Protein AF-A0ABD5XUP5-F1 (afdb_monomer_lite)

Foldseek 3Di:
DAPDALVCLLVLLLVLLVVLQPAFQKWWWDFDPPDPFGWIWIWTHGLFKIAIDIGRDPDDDPGIGTLVCQLVVDDPQLNVLSVLSVVLSVLSVVSNVLSVCCVVPVVVCPPDPDHSLLVSLVSLLVSLVSSVVSQVSCVVRPDGDMDGDSSVSSNVSSVSSNPDDDD

Radius of gyration: 18.44 Å; chains: 1; bounding box: 47×33×56 Å

InterPro domains:
  IPR055971 Protein of unknown function DUF7549 [PF24417] (2-166)

Organism: NCBI:txid3026162

pLDDT: mean 93.04, std 8.76, range [48.97, 98.69]

Secondary structure (DSSP, 8-state):
--SS-GGGHHHHHHHHHHHHHHS-SEEEEE--SSSSS--EEEEEE-SSEEEEEEET-------EEETTTHHHHS-TTTHHHHHHHHHHHHHHHHHHHHHHHHHH-HHHHHTSSS-HHHH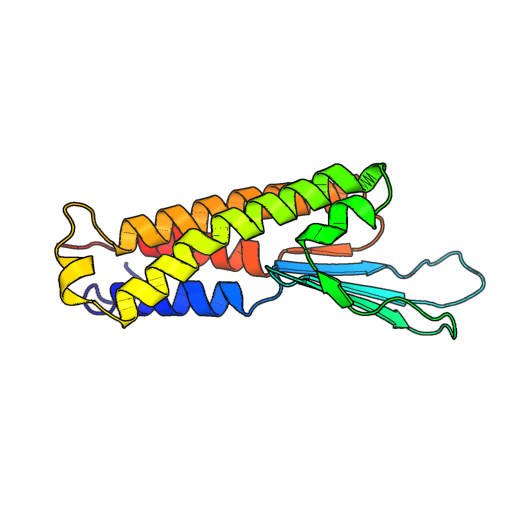HHHHHHHHHHHHHHHHHHHHHHS-SEEEE-HHHHHHHHHHHHHH----

Structure (mmCIF, N/CA/C/O backbone):
data_AF-A0ABD5XUP5-F1
#
_entry.id   AF-A0ABD5XUP5-F1
#
loop_
_atom_site.group_PDB
_atom_site.id
_atom_site.type_symbol
_atom_site.label_atom_id
_atom_site.label_alt_id
_atom_site.label_comp_id
_atom_site.label_asym_id
_atom_site.label_entity_id
_atom_site.label_seq_id
_atom_site.pdbx_PDB_ins_code
_atom_site.Cartn_x
_atom_site.Cartn_y
_atom_site.Cartn_z
_atom_site.occupancy
_atom_site.B_iso_or_equiv
_atom_site.auth_seq_id
_atom_site.auth_comp_id
_atom_site.auth_asym_id
_atom_site.auth_atom_id
_atom_site.pdbx_PDB_model_num
ATOM 1 N N . MET A 1 1 ? -4.951 17.935 19.112 1.00 48.97 1 MET A N 1
ATOM 2 C CA . MET A 1 1 ? -5.938 18.491 18.165 1.00 48.97 1 MET A CA 1
ATOM 3 C C . MET A 1 1 ? -6.202 17.417 17.122 1.00 48.97 1 MET A C 1
ATOM 5 O O . MET A 1 1 ? -5.320 17.152 16.309 1.00 48.97 1 MET A O 1
ATOM 9 N N . ALA A 1 2 ? -7.323 16.703 17.247 1.00 59.47 2 ALA A N 1
ATOM 10 C CA . ALA A 1 2 ? -7.746 15.728 16.245 1.00 59.47 2 ALA A CA 1
ATOM 11 C C . ALA A 1 2 ? -8.144 16.481 14.965 1.00 59.47 2 ALA A C 1
ATOM 13 O O . ALA A 1 2 ? -8.677 17.584 15.043 1.00 59.47 2 ALA A O 1
ATOM 14 N N . TRP A 1 3 ? -7.801 15.936 13.796 1.00 66.56 3 TRP A N 1
ATOM 15 C CA . TRP A 1 3 ? -8.101 16.561 12.498 1.00 66.56 3 TRP A CA 1
ATOM 16 C C . TRP A 1 3 ? -9.587 16.474 12.122 1.00 66.56 3 TRP A C 1
ATOM 18 O O . TRP A 1 3 ? -10.024 17.181 11.221 1.00 66.56 3 TRP A O 1
ATOM 28 N N . VAL A 1 4 ? -10.332 15.591 12.786 1.00 76.94 4 VAL A N 1
ATOM 29 C CA . VAL A 1 4 ? -11.733 15.262 12.525 1.00 76.94 4 VAL A CA 1
ATOM 30 C C . VAL A 1 4 ? -12.411 15.013 13.873 1.00 76.94 4 VAL A C 1
ATOM 32 O O . VAL A 1 4 ? -11.771 14.471 14.781 1.00 76.94 4 VAL A O 1
ATOM 35 N N . ASP A 1 5 ? -13.672 15.426 14.001 1.00 82.44 5 ASP A N 1
ATOM 36 C CA . ASP A 1 5 ? -14.488 15.152 15.184 1.00 82.44 5 ASP A CA 1
ATOM 37 C C . ASP A 1 5 ? -14.702 13.642 15.351 1.00 82.44 5 ASP A C 1
ATOM 39 O O . ASP A 1 5 ? -14.775 12.893 14.374 1.00 82.44 5 ASP A O 1
ATOM 43 N N . SER A 1 6 ? -14.783 13.170 16.596 1.00 82.75 6 SER A N 1
ATOM 44 C CA . SER A 1 6 ? -14.854 11.734 16.900 1.00 82.75 6 SER A CA 1
ATOM 45 C C . SER A 1 6 ? -16.065 11.038 16.271 1.00 82.75 6 SER A C 1
ATOM 47 O O . SER A 1 6 ? -15.992 9.837 16.006 1.00 82.75 6 SER A O 1
ATOM 49 N N . GLU A 1 7 ? -17.133 11.789 15.990 1.00 85.56 7 GLU A N 1
ATOM 50 C CA . GLU A 1 7 ? -18.338 11.302 15.315 1.00 85.56 7 GLU A CA 1
ATOM 51 C C . GLU A 1 7 ? -18.081 10.840 13.873 1.00 85.56 7 GLU A C 1
ATOM 53 O O . GLU A 1 7 ? -18.713 9.884 13.453 1.00 85.56 7 GLU A O 1
ATOM 58 N N . TYR A 1 8 ? -17.107 11.426 13.159 1.00 90.44 8 TYR A N 1
ATOM 59 C CA . TYR A 1 8 ? -16.795 11.066 11.762 1.00 90.44 8 TYR A CA 1
ATOM 60 C C . TYR A 1 8 ? -15.589 10.123 11.623 1.00 90.44 8 TYR A C 1
ATOM 62 O O . TYR A 1 8 ? -15.012 9.953 10.540 1.00 90.44 8 TYR A O 1
ATOM 70 N N . ALA A 1 9 ? -15.109 9.564 12.736 1.00 92.00 9 ALA A N 1
ATOM 71 C CA . ALA A 1 9 ? -13.896 8.755 12.748 1.00 92.00 9 ALA A CA 1
ATOM 72 C C . ALA A 1 9 ? -14.064 7.439 11.966 1.00 92.00 9 ALA A C 1
ATOM 74 O O . ALA A 1 9 ? -13.111 6.981 11.325 1.00 92.00 9 ALA A O 1
ATOM 75 N N . GLY A 1 10 ? -15.266 6.852 11.992 1.00 92.31 10 GLY A N 1
ATOM 76 C CA . GLY A 1 10 ? -15.597 5.631 11.255 1.00 92.31 10 GLY A CA 1
ATOM 77 C C . GLY A 1 10 ? -15.598 5.856 9.744 1.00 92.31 10 GLY A C 1
ATOM 78 O O . GLY A 1 10 ? -14.941 5.135 8.990 1.00 92.31 10 GLY A O 1
ATOM 79 N N . GLU A 1 11 ? -16.241 6.924 9.288 1.00 94.19 11 GLU A N 1
ATOM 80 C CA . GLU A 1 11 ? -16.301 7.323 7.884 1.00 94.19 11 GLU A CA 1
ATOM 81 C C . GLU A 1 11 ? -14.913 7.674 7.363 1.00 94.19 11 GLU A C 1
ATOM 83 O O . GLU A 1 11 ? -14.528 7.228 6.277 1.00 94.19 11 GLU A O 1
ATOM 88 N N . LEU A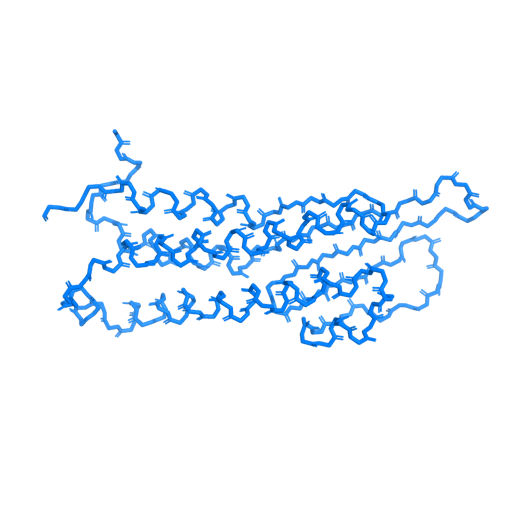 1 12 ? -14.115 8.401 8.154 1.00 95.06 12 LEU A N 1
ATOM 89 C CA . LEU A 1 12 ? -12.720 8.670 7.817 1.00 95.06 12 LEU A CA 1
ATOM 90 C C . LEU A 1 12 ? -11.932 7.367 7.652 1.00 95.06 12 LEU A C 1
ATOM 92 O O . LEU A 1 12 ? -11.136 7.259 6.716 1.00 95.06 12 LEU A O 1
ATOM 96 N N . ALA A 1 13 ? -12.144 6.374 8.520 1.00 95.25 13 ALA A N 1
ATOM 97 C CA . ALA A 1 13 ? -11.484 5.074 8.429 1.00 95.25 13 ALA A CA 1
ATOM 98 C C . ALA A 1 13 ? -11.833 4.351 7.116 1.00 95.25 13 ALA A C 1
ATOM 100 O O . ALA A 1 13 ? -10.938 3.861 6.418 1.00 95.25 13 ALA A O 1
ATOM 101 N N . VAL A 1 14 ? -13.113 4.349 6.734 1.00 96.69 14 VAL A N 1
ATOM 102 C CA . VAL A 1 14 ? -13.597 3.749 5.480 1.00 96.69 14 VAL A CA 1
ATOM 103 C C . VAL A 1 14 ? -13.028 4.475 4.263 1.00 96.69 14 VAL A C 1
ATOM 105 O O . VAL A 1 14 ? -12.437 3.840 3.385 1.00 96.69 14 VAL A O 1
ATOM 108 N N . VAL A 1 15 ? -13.146 5.804 4.214 1.00 96.50 15 VAL A N 1
ATOM 109 C CA . VAL A 1 15 ? -12.644 6.625 3.100 1.00 96.50 15 VAL A CA 1
ATOM 110 C C . VAL A 1 15 ? -11.130 6.483 2.959 1.00 96.50 15 VAL A C 1
ATOM 112 O O . VAL A 1 15 ? -10.632 6.329 1.845 1.00 96.50 15 VAL A O 1
ATOM 115 N N . SER A 1 16 ? -10.391 6.452 4.069 1.00 96.62 16 SER A N 1
ATOM 116 C CA . SER A 1 16 ? -8.935 6.265 4.066 1.00 96.62 16 SER A CA 1
ATOM 117 C C . SER A 1 16 ? -8.522 4.943 3.418 1.00 96.62 16 SER A C 1
ATOM 119 O O . SER A 1 16 ? -7.567 4.911 2.634 1.00 96.62 16 SER A O 1
ATOM 121 N N . ALA A 1 17 ? -9.248 3.855 3.702 1.00 97.00 17 ALA A N 1
ATOM 122 C CA . ALA A 1 17 ? -9.006 2.560 3.074 1.00 97.00 17 ALA A CA 1
ATOM 123 C C . ALA A 1 17 ? -9.256 2.619 1.558 1.00 97.00 17 ALA A C 1
ATOM 125 O O . ALA A 1 17 ? -8.399 2.200 0.781 1.00 97.00 17 ALA A O 1
ATOM 126 N N . TRP A 1 18 ? -10.372 3.204 1.114 1.00 97.31 18 TRP A N 1
ATOM 127 C CA . TRP A 1 18 ? -10.696 3.313 -0.315 1.00 97.31 18 TRP A CA 1
ATOM 128 C C . TRP A 1 18 ? -9.735 4.219 -1.088 1.00 97.31 18 TRP A C 1
ATOM 130 O O . TRP A 1 18 ? -9.258 3.830 -2.155 1.00 97.31 18 TRP A O 1
ATOM 140 N N . LEU A 1 19 ? -9.383 5.386 -0.545 1.00 96.44 19 LEU A N 1
ATOM 141 C CA . LEU A 1 19 ? -8.382 6.265 -1.157 1.00 96.44 19 LEU A CA 1
ATOM 142 C C . LEU A 1 19 ? -7.039 5.543 -1.302 1.00 96.44 19 LEU A C 1
ATOM 144 O O . LEU A 1 19 ? -6.421 5.591 -2.362 1.00 96.44 19 LEU A O 1
ATOM 148 N N . SER A 1 20 ? -6.618 4.807 -0.273 1.00 96.06 20 SER A N 1
ATOM 149 C CA . SER A 1 20 ? -5.371 4.037 -0.320 1.00 96.06 20 SER A CA 1
ATOM 150 C C . SER A 1 20 ? -5.415 2.877 -1.320 1.00 96.06 20 SER A C 1
ATOM 152 O O . SER A 1 20 ? -4.380 2.533 -1.885 1.00 96.06 20 SER A O 1
ATOM 154 N N . ALA A 1 21 ? -6.592 2.288 -1.557 1.00 95.38 21 ALA A N 1
ATOM 155 C CA . ALA A 1 21 ? -6.787 1.197 -2.514 1.00 95.38 21 ALA A CA 1
ATOM 156 C C . ALA A 1 21 ? -6.691 1.667 -3.971 1.00 95.38 21 ALA A C 1
ATOM 158 O O . ALA A 1 21 ? -6.183 0.941 -4.827 1.00 95.38 21 ALA A O 1
ATOM 159 N N . LEU A 1 22 ? -7.208 2.868 -4.245 1.00 95.81 22 LEU A N 1
ATOM 160 C CA . LEU A 1 22 ? -7.295 3.443 -5.587 1.00 95.81 22 LEU A CA 1
ATOM 161 C C . LEU A 1 22 ? -6.022 4.184 -6.001 1.00 95.81 22 LEU A C 1
ATOM 163 O O . LEU A 1 22 ? -5.766 4.342 -7.195 1.00 95.81 22 LEU A O 1
ATOM 167 N N . LEU A 1 23 ? -5.217 4.638 -5.040 1.00 96.19 23 LEU A N 1
ATOM 168 C CA . LEU A 1 23 ? -3.928 5.247 -5.335 1.00 96.19 23 LEU A CA 1
ATOM 169 C C . LEU A 1 23 ? -2.916 4.187 -5.793 1.00 96.19 23 LEU A C 1
ATOM 171 O O . LEU A 1 23 ? -2.841 3.102 -5.210 1.00 96.19 23 LEU A O 1
ATOM 175 N N . PRO A 1 24 ? -2.066 4.500 -6.787 1.00 97.44 24 PRO A N 1
ATOM 176 C CA . PRO A 1 24 ? -0.895 3.679 -7.029 1.00 97.44 24 PRO A CA 1
ATOM 177 C C . PRO A 1 24 ? -0.024 3.687 -5.768 1.00 97.44 24 PRO A C 1
ATOM 179 O O . PRO A 1 24 ? 0.154 4.723 -5.125 1.00 97.44 24 PRO A O 1
ATOM 182 N N . TRP A 1 25 ? 0.544 2.544 -5.396 1.00 96.88 25 TRP A N 1
ATOM 183 C CA . TRP A 1 25 ? 1.491 2.490 -4.287 1.00 96.88 25 TRP A CA 1
ATOM 184 C C . TRP A 1 25 ? 2.875 2.980 -4.699 1.00 96.88 25 TRP A C 1
ATOM 186 O O . TRP A 1 25 ? 3.609 3.534 -3.879 1.00 96.88 25 TRP A O 1
ATOM 196 N N . SER A 1 26 ? 3.230 2.841 -5.978 1.00 97.06 26 SER A N 1
ATOM 197 C CA . SER A 1 26 ? 4.534 3.267 -6.476 1.00 97.06 26 SER A CA 1
ATOM 198 C C . SER A 1 26 ? 4.514 3.664 -7.947 1.00 97.06 26 SER A C 1
ATOM 200 O O . SER A 1 26 ? 3.892 3.001 -8.778 1.00 97.06 26 SER A O 1
ATOM 202 N N . LEU A 1 27 ? 5.280 4.706 -8.269 1.00 97.50 27 LEU A N 1
ATOM 203 C CA . LEU A 1 27 ? 5.638 5.100 -9.629 1.00 97.50 27 LEU A CA 1
ATOM 204 C C . LEU A 1 27 ? 7.150 4.931 -9.812 1.00 97.50 27 LEU A C 1
ATOM 206 O O . LEU A 1 27 ? 7.914 5.496 -9.037 1.00 97.50 27 LEU A O 1
ATOM 210 N N . THR A 1 28 ? 7.601 4.190 -10.825 1.00 96.75 28 THR A N 1
ATOM 211 C CA . THR A 1 28 ? 9.021 4.161 -11.221 1.00 96.75 28 THR A CA 1
ATOM 212 C C . THR A 1 28 ? 9.189 4.751 -12.613 1.00 96.75 28 THR A C 1
ATOM 214 O O . THR A 1 28 ? 8.512 4.311 -13.539 1.00 96.75 28 THR A O 1
ATOM 217 N N . VAL A 1 29 ? 10.129 5.681 -12.771 1.00 95.00 29 VAL A N 1
ATOM 218 C CA . VAL A 1 29 ? 10.541 6.228 -14.070 1.00 95.00 29 VAL A CA 1
ATOM 219 C C . VAL A 1 29 ? 12.024 5.952 -14.287 1.00 95.00 29 VAL A C 1
ATOM 221 O O . VAL A 1 29 ? 12.858 6.262 -13.435 1.00 95.00 29 VAL A O 1
ATOM 224 N N . LEU A 1 30 ? 12.355 5.369 -15.434 1.00 92.12 30 LEU A N 1
ATOM 225 C CA . LEU A 1 30 ? 13.720 5.120 -15.880 1.00 92.12 30 LEU A CA 1
ATOM 226 C C . LEU A 1 30 ? 13.908 5.720 -17.274 1.00 92.12 30 LEU A C 1
ATOM 228 O O . LEU A 1 30 ? 13.283 5.273 -18.232 1.00 92.12 30 LEU A O 1
ATOM 232 N N . SER A 1 31 ? 14.811 6.689 -17.382 1.00 87.19 31 SER A N 1
ATOM 233 C CA . SER A 1 31 ? 15.239 7.283 -18.651 1.00 87.19 31 SER A CA 1
ATOM 234 C C . SER A 1 31 ? 16.748 7.063 -18.777 1.00 87.19 31 SER A C 1
ATOM 236 O O . SER A 1 31 ? 17.513 7.751 -18.096 1.00 87.19 31 SER A O 1
ATOM 238 N N . PRO A 1 32 ? 17.211 6.068 -19.555 1.00 77.19 32 PRO A N 1
ATOM 239 C CA . PRO A 1 32 ? 18.637 5.815 -19.703 1.00 77.19 32 PRO A CA 1
ATOM 240 C C . PRO A 1 32 ? 19.293 6.983 -20.449 1.00 77.19 32 PRO A C 1
ATOM 242 O O . PRO A 1 32 ? 18.928 7.294 -21.576 1.00 77.19 32 PRO A O 1
ATOM 245 N N . SER A 1 33 ? 20.268 7.642 -19.822 1.00 66.00 33 SER A N 1
ATOM 246 C CA . SER A 1 33 ? 20.963 8.797 -20.412 1.00 66.00 33 SER A CA 1
ATOM 247 C C . SER A 1 33 ? 22.092 8.420 -21.378 1.00 66.00 33 SER A C 1
ATOM 249 O O . SER A 1 33 ? 22.625 9.294 -22.053 1.00 66.00 33 SER A O 1
ATOM 251 N N . GLN A 1 34 ? 22.475 7.139 -21.434 1.00 64.88 34 GLN A N 1
ATOM 252 C CA . GLN A 1 34 ? 23.632 6.649 -22.199 1.00 64.88 34 GLN A CA 1
ATOM 253 C C . GLN A 1 34 ? 23.273 5.673 -23.332 1.00 64.88 34 GLN A C 1
ATOM 255 O O . GLN A 1 34 ? 24.170 5.089 -23.937 1.00 64.88 34 GLN A O 1
ATOM 260 N N . SER A 1 35 ? 21.986 5.461 -23.628 1.00 62.91 35 SER A N 1
ATOM 261 C CA . SER A 1 35 ? 21.567 4.684 -24.800 1.00 62.91 35 SER A CA 1
ATOM 262 C C . SER A 1 35 ? 21.481 5.575 -26.038 1.00 62.91 35 SER A C 1
ATOM 264 O O . SER A 1 35 ? 21.050 6.721 -25.968 1.00 62.91 35 SER A O 1
ATOM 266 N N . SER A 1 36 ? 21.860 5.028 -27.194 1.00 64.94 36 SER A N 1
ATOM 267 C CA . SER A 1 36 ? 21.690 5.670 -28.506 1.00 64.94 36 SER A CA 1
ATOM 268 C C . SER A 1 36 ? 20.219 5.901 -28.879 1.00 64.94 36 SER A C 1
ATOM 270 O O . SER A 1 36 ? 19.930 6.712 -29.752 1.00 64.94 36 SER A O 1
ATOM 272 N N . GLU A 1 37 ? 19.294 5.210 -28.207 1.00 66.38 37 GLU A N 1
ATOM 273 C CA . GLU A 1 37 ? 17.852 5.431 -28.297 1.00 66.38 37 GLU A CA 1
ATOM 274 C C . GLU A 1 37 ? 17.334 6.140 -27.040 1.00 66.38 37 GLU A C 1
ATOM 276 O O . GLU A 1 37 ? 17.601 5.711 -25.914 1.00 66.38 37 GLU A O 1
ATOM 281 N N . SER A 1 38 ? 16.559 7.209 -27.227 1.00 77.69 38 SER A N 1
ATOM 282 C CA . SER A 1 38 ? 15.895 7.940 -26.149 1.00 77.69 38 SER A CA 1
ATOM 283 C C . SER A 1 38 ? 14.548 7.293 -25.822 1.00 77.69 38 SER A C 1
ATOM 285 O O . SER A 1 38 ? 13.511 7.718 -26.335 1.00 77.69 38 SER A O 1
ATOM 287 N N . PHE A 1 39 ? 14.548 6.269 -24.971 1.00 87.69 39 PHE A N 1
ATOM 288 C CA . PHE A 1 39 ? 13.307 5.702 -24.444 1.00 87.69 39 PHE A CA 1
ATOM 289 C C . PHE A 1 39 ? 13.111 6.042 -22.965 1.00 87.69 39 PHE A C 1
ATOM 291 O O . PHE A 1 39 ? 14.058 6.311 -22.228 1.00 87.69 39 PHE A O 1
ATOM 298 N N . THR A 1 40 ? 11.859 6.036 -22.514 1.00 92.06 40 THR A N 1
ATOM 299 C CA . THR A 1 40 ? 11.507 6.193 -21.098 1.00 92.06 40 THR A CA 1
ATOM 300 C C . THR A 1 40 ? 10.615 5.043 -20.673 1.00 92.06 40 THR A C 1
ATOM 302 O O . THR A 1 40 ? 9.558 4.817 -21.259 1.00 92.06 40 THR A O 1
ATOM 305 N N . PHE A 1 41 ? 11.045 4.317 -19.646 1.00 92.88 41 PHE A N 1
ATOM 306 C CA . PHE A 1 41 ? 10.283 3.228 -19.063 1.00 92.88 41 PHE A CA 1
ATOM 307 C C . PHE A 1 41 ? 9.550 3.716 -17.815 1.00 92.88 41 PHE A C 1
ATOM 309 O O . PHE A 1 41 ? 10.176 4.169 -16.853 1.00 92.88 41 PHE A O 1
ATOM 316 N N . VAL A 1 42 ? 8.221 3.634 -17.837 1.00 95.38 42 VAL A N 1
ATOM 317 C CA . VAL A 1 42 ? 7.342 4.079 -16.749 1.00 95.38 42 VAL A CA 1
ATOM 318 C C . VAL A 1 42 ? 6.584 2.880 -16.211 1.00 95.38 42 VAL A C 1
ATOM 320 O O . VAL A 1 42 ? 5.966 2.150 -16.978 1.00 95.38 42 VAL A O 1
ATOM 323 N N . ILE A 1 43 ? 6.602 2.687 -14.894 1.00 96.06 43 ILE A N 1
ATOM 324 C CA . ILE A 1 43 ? 5.834 1.638 -14.218 1.00 96.06 43 ILE A CA 1
ATOM 325 C C . ILE A 1 43 ? 4.953 2.278 -13.157 1.00 96.06 43 ILE A C 1
ATOM 327 O O . ILE A 1 43 ? 5.464 2.899 -12.224 1.00 96.06 43 ILE A O 1
ATOM 331 N N . ILE A 1 44 ? 3.646 2.081 -13.277 1.00 97.75 44 ILE A N 1
ATOM 332 C CA . ILE A 1 44 ? 2.637 2.549 -12.328 1.00 97.75 44 ILE A CA 1
ATOM 333 C C . ILE A 1 44 ? 2.079 1.325 -11.617 1.00 97.75 44 ILE A C 1
ATOM 335 O O . ILE A 1 44 ? 1.450 0.477 -12.244 1.00 97.75 44 ILE A O 1
ATOM 339 N N . ARG A 1 45 ? 2.316 1.204 -10.313 1.00 97.50 45 ARG A N 1
ATOM 340 C CA . ARG A 1 45 ? 1.925 0.021 -9.542 1.00 97.50 45 ARG A CA 1
ATOM 341 C C . ARG A 1 45 ? 0.753 0.347 -8.642 1.00 97.50 45 ARG A C 1
ATOM 343 O O . ARG A 1 45 ? 0.884 1.176 -7.748 1.00 97.50 45 ARG A O 1
ATOM 350 N N . TYR A 1 46 ? -0.360 -0.328 -8.866 1.00 97.94 46 TYR A N 1
ATOM 351 C CA . TYR A 1 46 ? -1.511 -0.370 -7.974 1.00 97.94 46 TYR A CA 1
ATOM 352 C C . TYR A 1 46 ? -1.379 -1.559 -7.023 1.00 97.94 46 TYR A C 1
ATOM 354 O O . TYR A 1 46 ? -0.494 -2.403 -7.174 1.00 97.94 46 TYR A O 1
ATOM 362 N N . THR A 1 47 ? -2.244 -1.616 -6.015 1.00 97.12 47 THR A N 1
ATOM 363 C CA . THR A 1 47 ? -2.197 -2.653 -4.976 1.00 97.12 47 THR A CA 1
ATOM 364 C C . THR A 1 47 ? -2.229 -4.064 -5.562 1.00 97.12 47 THR A C 1
ATOM 366 O O . THR A 1 47 ? -1.454 -4.917 -5.146 1.00 97.12 47 THR A O 1
ATOM 369 N N . TYR A 1 48 ? -3.084 -4.309 -6.558 1.00 97.62 48 TYR A N 1
ATOM 370 C CA . TYR A 1 48 ? -3.308 -5.658 -7.090 1.00 97.62 48 TYR A CA 1
ATOM 371 C C . TYR A 1 48 ? -2.764 -5.885 -8.505 1.00 97.62 48 TYR A C 1
ATOM 373 O O . TYR A 1 48 ? -2.744 -7.018 -8.979 1.00 97.62 48 TYR A O 1
ATOM 381 N N . PHE A 1 49 ? -2.283 -4.843 -9.180 1.00 97.62 49 PHE A N 1
ATOM 382 C CA . PHE A 1 49 ? -1.765 -4.923 -10.547 1.00 97.62 49 PHE A CA 1
ATOM 383 C C . PHE A 1 49 ? -0.807 -3.764 -10.831 1.00 97.62 49 PHE A C 1
ATOM 385 O O . PHE A 1 49 ? -0.759 -2.786 -10.089 1.00 97.62 49 PHE A O 1
ATOM 392 N N . GLN A 1 50 ? -0.060 -3.828 -11.926 1.00 97.00 50 GLN A N 1
ATOM 393 C CA . GLN A 1 50 ? 0.737 -2.707 -12.412 1.00 97.00 50 GLN A CA 1
ATOM 394 C C . GLN A 1 50 ? 0.557 -2.496 -13.911 1.00 97.00 50 GLN A C 1
ATOM 396 O O . GLN A 1 50 ? 0.303 -3.442 -14.657 1.00 97.00 50 GLN A O 1
ATOM 401 N N . PHE A 1 51 ? 0.760 -1.253 -14.334 1.00 96.69 51 PHE A N 1
ATOM 402 C CA . PHE A 1 51 ? 0.947 -0.893 -15.727 1.00 96.69 51 PHE A CA 1
ATOM 403 C C . PHE A 1 51 ? 2.407 -0.571 -16.008 1.00 96.69 51 PHE A C 1
ATOM 405 O O . PHE A 1 51 ? 3.082 0.038 -15.175 1.00 96.69 51 PHE A O 1
ATOM 412 N N . GLN A 1 52 ? 2.882 -0.934 -17.192 1.00 94.75 52 GLN A N 1
ATOM 413 C CA . GLN A 1 52 ? 4.214 -0.577 -17.659 1.00 94.75 52 GLN A CA 1
ATOM 414 C C . GLN A 1 52 ? 4.176 -0.071 -19.097 1.00 94.75 52 GLN A C 1
ATOM 416 O O . GLN A 1 52 ? 3.486 -0.618 -19.953 1.00 94.75 52 GLN A O 1
ATOM 421 N N . PHE A 1 53 ? 4.934 0.989 -19.347 1.00 93.69 53 PHE A N 1
ATOM 422 C CA . PHE A 1 53 ? 4.962 1.697 -20.617 1.00 93.69 53 PHE A CA 1
ATOM 423 C C . PHE A 1 53 ? 6.403 1.911 -21.045 1.00 93.69 53 PHE A C 1
ATOM 425 O O . PHE A 1 53 ? 7.243 2.314 -20.238 1.00 93.69 53 PHE A O 1
ATOM 432 N N . LEU A 1 54 ? 6.667 1.683 -22.326 1.00 92.94 54 LEU A N 1
ATOM 433 C CA . LEU A 1 54 ? 7.934 2.000 -22.963 1.00 92.94 54 LEU A CA 1
ATOM 434 C C . LEU A 1 54 ? 7.689 3.111 -23.985 1.00 92.94 54 LEU A C 1
ATOM 436 O O . LEU A 1 54 ? 7.161 2.879 -25.066 1.00 92.94 54 LEU A O 1
ATOM 440 N N . LEU A 1 55 ? 8.021 4.337 -23.601 1.00 91.56 55 LEU A N 1
ATOM 441 C CA . LEU A 1 55 ? 7.805 5.534 -24.409 1.00 91.56 55 LEU A CA 1
ATOM 442 C C . LEU A 1 55 ? 9.032 5.800 -25.282 1.00 91.56 55 LEU A C 1
ATOM 444 O O . LEU A 1 55 ? 10.156 5.623 -24.817 1.00 91.56 55 LEU A O 1
ATOM 448 N N . GLY A 1 56 ? 8.829 6.262 -26.518 1.00 86.75 56 GLY A N 1
ATOM 449 C CA . GLY A 1 56 ? 9.925 6.589 -27.444 1.00 86.75 56 GLY A CA 1
ATOM 450 C C . GLY A 1 56 ? 10.564 5.380 -28.139 1.00 86.75 56 GLY A C 1
ATOM 451 O O . GLY A 1 56 ? 11.573 5.537 -28.816 1.00 86.75 56 GLY A O 1
ATOM 452 N N . SER A 1 57 ? 9.978 4.188 -27.997 1.00 84.44 57 SER A N 1
ATOM 453 C CA . SER A 1 57 ? 10.389 2.964 -28.691 1.00 84.44 57 SER A CA 1
ATOM 454 C C . SER A 1 57 ? 9.185 2.308 -29.372 1.00 84.44 57 SER A C 1
ATOM 456 O O . SER A 1 57 ? 8.052 2.483 -28.930 1.00 84.44 57 SER A O 1
ATOM 458 N N . ASN A 1 58 ? 9.434 1.531 -30.429 1.00 82.62 58 ASN A N 1
ATOM 459 C CA . ASN A 1 58 ? 8.421 0.707 -31.104 1.00 82.62 58 ASN A CA 1
ATOM 460 C C . ASN A 1 58 ? 8.363 -0.731 -30.557 1.00 82.62 58 ASN A C 1
ATOM 462 O O . ASN A 1 58 ? 7.637 -1.569 -31.093 1.00 82.62 58 ASN A O 1
ATOM 466 N N . LEU A 1 59 ? 9.155 -1.047 -29.528 1.00 84.25 59 LEU A N 1
ATOM 467 C CA . LEU A 1 59 ? 9.148 -2.368 -28.910 1.00 84.25 59 LEU A CA 1
ATOM 468 C C . LEU A 1 59 ? 7.838 -2.593 -28.150 1.00 84.25 59 LEU A C 1
ATOM 470 O O . LEU A 1 59 ? 7.437 -1.787 -27.309 1.00 84.25 59 LEU A O 1
ATOM 474 N N . ALA A 1 60 ? 7.195 -3.726 -28.423 1.00 82.62 60 ALA A N 1
ATOM 475 C CA . ALA A 1 60 ? 6.028 -4.153 -27.672 1.00 82.62 60 ALA A CA 1
ATOM 476 C C . ALA A 1 60 ? 6.442 -4.568 -26.253 1.00 82.62 60 ALA A C 1
ATOM 478 O O . ALA A 1 60 ? 7.351 -5.377 -26.066 1.00 82.62 60 ALA A O 1
ATOM 479 N N . VAL A 1 61 ? 5.744 -4.029 -25.257 1.00 85.06 61 VAL A N 1
ATOM 480 C CA . VAL A 1 61 ? 5.873 -4.415 -23.851 1.00 85.06 61 VAL A CA 1
ATOM 481 C C . VAL A 1 61 ? 4.517 -4.854 -23.327 1.00 85.06 61 VAL A C 1
ATOM 483 O O . VAL A 1 61 ? 3.496 -4.214 -23.587 1.00 85.06 61 VAL A O 1
ATOM 486 N N . GLU A 1 62 ? 4.506 -5.948 -22.569 1.00 86.50 62 GLU A N 1
ATOM 487 C CA . GLU A 1 62 ? 3.319 -6.389 -21.844 1.00 86.50 62 GLU A CA 1
ATOM 488 C C . GLU A 1 62 ? 2.888 -5.272 -20.897 1.00 86.50 62 GLU A C 1
ATOM 490 O O . GLU A 1 62 ? 3.606 -4.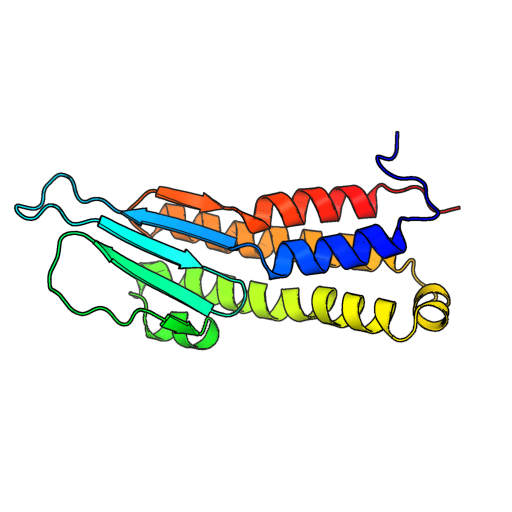947 -19.962 1.00 86.50 62 GLU A O 1
ATOM 495 N N . SER A 1 63 ? 1.774 -4.605 -21.186 1.00 91.44 63 SER A N 1
ATOM 496 C CA . SER A 1 63 ? 1.470 -3.332 -20.525 1.00 91.44 63 SER A CA 1
ATOM 497 C C . SER A 1 63 ? 0.785 -3.500 -19.174 1.00 91.44 63 SER A C 1
ATOM 499 O O . SER A 1 63 ? 0.787 -2.555 -18.397 1.00 91.44 63 SER A O 1
ATOM 501 N N . PHE A 1 64 ? 0.215 -4.670 -18.881 1.00 96.38 64 PHE A N 1
ATOM 502 C CA . PHE A 1 64 ? -0.517 -4.967 -17.650 1.00 96.38 64 PHE A CA 1
ATOM 503 C C . PHE A 1 64 ? 0.022 -6.247 -17.019 1.00 96.38 64 PHE A C 1
ATOM 505 O O . PHE A 1 64 ? 0.253 -7.220 -17.726 1.00 96.38 64 PHE A O 1
ATOM 512 N N . LEU A 1 65 ? 0.178 -6.256 -15.696 1.00 96.38 65 LEU A N 1
ATOM 513 C CA . LEU A 1 65 ? 0.629 -7.429 -14.954 1.00 96.38 65 LEU A CA 1
ATOM 514 C C . LEU A 1 65 ? -0.055 -7.492 -13.587 1.00 96.38 65 LEU A C 1
ATOM 516 O O . LEU A 1 65 ? -0.080 -6.493 -12.861 1.00 96.38 65 LEU A O 1
ATOM 520 N N . TRP A 1 66 ? -0.569 -8.661 -13.207 1.00 97.88 66 TRP A N 1
ATOM 521 C CA . TRP A 1 66 ? -1.085 -8.881 -11.856 1.00 97.88 66 TRP A CA 1
ATOM 522 C C . TRP A 1 66 ? 0.048 -8.874 -10.834 1.00 97.88 66 TRP A C 1
ATOM 524 O O . TRP A 1 66 ? 1.147 -9.367 -11.091 1.00 97.88 66 TRP A O 1
ATOM 534 N N . ILE A 1 67 ? -0.222 -8.359 -9.630 1.00 96.69 67 ILE A N 1
ATOM 535 C CA . ILE A 1 67 ? 0.810 -8.296 -8.589 1.00 96.69 67 ILE A CA 1
ATOM 536 C C . ILE A 1 67 ? 1.320 -9.693 -8.210 1.00 96.69 67 ILE A C 1
ATOM 538 O O . ILE A 1 67 ? 2.505 -9.851 -7.936 1.00 96.69 67 ILE A O 1
ATOM 542 N N . ALA A 1 68 ? 0.448 -10.706 -8.256 1.00 97.38 68 ALA A N 1
ATOM 543 C CA . ALA A 1 68 ? 0.779 -12.093 -7.939 1.00 97.38 68 ALA A CA 1
ATOM 544 C C . ALA A 1 68 ? 1.790 -12.714 -8.920 1.00 97.38 68 ALA A C 1
ATOM 546 O O . ALA A 1 68 ? 2.608 -13.535 -8.508 1.00 97.38 68 ALA A O 1
ATOM 547 N N . ASP A 1 69 ? 1.782 -12.277 -10.181 1.00 97.25 69 ASP A N 1
ATOM 548 C CA . ASP A 1 69 ? 2.682 -12.776 -11.228 1.00 97.25 69 ASP A CA 1
ATOM 549 C C . ASP A 1 69 ? 4.027 -12.028 -11.243 1.00 97.25 69 ASP A C 1
ATOM 551 O O . ASP A 1 69 ? 5.024 -12.505 -11.797 1.00 97.25 69 ASP A O 1
ATOM 555 N N . LEU A 1 70 ? 4.092 -10.864 -10.582 1.00 95.25 70 LEU A N 1
ATOM 556 C CA . LEU A 1 70 ? 5.261 -9.986 -10.563 1.00 95.25 70 LEU A CA 1
ATOM 557 C C . LEU A 1 70 ? 6.575 -10.699 -10.186 1.00 95.25 70 LEU A C 1
ATOM 559 O O . LEU A 1 70 ? 7.573 -10.458 -10.871 1.00 95.25 70 LEU A O 1
ATOM 563 N N . PRO A 1 71 ? 6.641 -11.582 -9.165 1.00 97.25 71 PRO A N 1
ATOM 564 C CA . PRO A 1 71 ? 7.894 -12.247 -8.799 1.00 97.25 71 PRO A CA 1
ATOM 565 C C . PRO A 1 71 ? 8.473 -13.163 -9.890 1.00 97.25 71 PRO A C 1
ATOM 567 O O . PRO A 1 71 ? 9.689 -13.381 -9.910 1.00 97.25 71 PRO A O 1
ATOM 570 N N . GLY A 1 72 ? 7.621 -13.695 -10.776 1.00 96.19 72 GLY A N 1
ATOM 571 C CA . GLY A 1 72 ? 8.017 -14.516 -11.924 1.00 96.19 72 GLY A CA 1
ATOM 572 C C . GLY A 1 72 ? 8.441 -13.694 -13.144 1.00 96.19 72 GLY A C 1
ATOM 573 O O . GLY A 1 72 ? 9.241 -14.167 -13.946 1.00 96.19 72 GLY A O 1
ATOM 574 N N . PHE A 1 73 ? 7.954 -12.456 -13.250 1.00 93.94 73 PHE A N 1
ATOM 575 C CA . PHE A 1 73 ? 8.237 -11.550 -14.365 1.00 93.94 73 PHE A CA 1
ATOM 576 C C . PHE A 1 73 ? 9.538 -10.748 -14.188 1.00 93.94 73 PHE A C 1
ATOM 578 O O . PHE A 1 73 ? 10.218 -10.419 -15.159 1.00 93.94 73 PHE A O 1
ATOM 585 N N . VAL A 1 74 ? 9.899 -10.394 -12.950 1.00 94.12 74 VAL A N 1
ATOM 586 C CA . VAL A 1 74 ? 11.066 -9.537 -12.679 1.00 94.12 74 VAL A CA 1
ATOM 587 C C . VAL A 1 74 ? 12.387 -10.307 -12.624 1.00 94.12 74 VAL A C 1
ATOM 589 O O . VAL A 1 74 ? 12.447 -11.503 -12.329 1.00 94.12 74 VAL A O 1
ATOM 592 N N . THR A 1 75 ? 13.488 -9.582 -12.836 1.00 94.56 75 THR A N 1
ATOM 593 C CA . THR A 1 75 ? 14.837 -10.133 -12.683 1.00 94.56 75 THR A CA 1
ATOM 594 C C . THR A 1 75 ? 15.101 -10.590 -11.238 1.00 94.56 75 THR A C 1
ATOM 596 O O . THR A 1 75 ? 14.510 -10.046 -10.296 1.00 94.56 75 THR A O 1
ATOM 599 N N . PRO A 1 76 ? 16.020 -11.554 -11.015 1.00 96.75 76 PRO A N 1
ATOM 600 C CA . PRO A 1 76 ? 16.334 -12.050 -9.673 1.00 96.75 76 PRO A CA 1
ATOM 601 C C . PRO A 1 76 ? 16.704 -10.955 -8.664 1.00 96.75 76 PRO A C 1
ATOM 603 O O . PRO A 1 76 ? 16.354 -11.068 -7.494 1.00 96.75 76 PRO A O 1
ATOM 606 N N . GLN A 1 77 ? 17.353 -9.877 -9.116 1.00 95.56 77 GLN A N 1
ATOM 607 C CA . GLN A 1 77 ? 17.784 -8.761 -8.270 1.00 95.56 77 GLN A CA 1
ATOM 608 C C . GLN A 1 77 ? 16.604 -8.004 -7.640 1.00 95.56 77 GLN A C 1
ATOM 610 O O . GLN A 1 77 ? 16.710 -7.545 -6.510 1.00 95.56 77 GLN A O 1
ATOM 615 N N . VAL A 1 78 ? 15.471 -7.889 -8.341 1.00 95.75 78 VAL A N 1
ATOM 616 C CA . VAL A 1 78 ? 14.295 -7.121 -7.880 1.00 95.75 78 VAL A CA 1
ATOM 617 C C . VAL A 1 78 ? 13.209 -8.037 -7.292 1.00 95.75 78 VAL A C 1
ATOM 619 O O . VAL A 1 78 ? 12.202 -7.571 -6.759 1.00 95.75 78 VAL A O 1
ATOM 622 N N . ARG A 1 79 ? 13.404 -9.359 -7.342 1.00 97.50 79 ARG A N 1
ATOM 623 C CA . ARG A 1 79 ? 12.407 -10.355 -6.924 1.00 97.50 79 ARG A CA 1
ATOM 624 C C . ARG A 1 79 ? 11.991 -10.231 -5.455 1.00 97.50 79 ARG A C 1
ATOM 626 O O . ARG A 1 79 ? 10.828 -10.462 -5.139 1.00 97.50 79 ARG A O 1
ATOM 633 N N . SER A 1 80 ? 12.901 -9.840 -4.564 1.00 97.94 80 SER A N 1
ATOM 634 C CA . SER A 1 80 ? 12.580 -9.589 -3.151 1.00 97.94 80 SER A CA 1
ATOM 635 C C . SER A 1 80 ? 11.571 -8.446 -2.989 1.00 97.94 80 SER A C 1
ATOM 637 O O . SER A 1 80 ? 10.604 -8.582 -2.242 1.00 97.94 80 SER A O 1
ATOM 639 N N . ALA A 1 81 ? 11.740 -7.355 -3.743 1.00 97.62 81 ALA A N 1
ATOM 640 C CA . ALA A 1 81 ? 10.802 -6.236 -3.758 1.00 97.62 81 ALA A CA 1
ATOM 641 C C . ALA A 1 81 ? 9.423 -6.654 -4.294 1.00 97.62 81 ALA A C 1
ATOM 643 O O . ALA A 1 81 ? 8.401 -6.223 -3.765 1.00 97.62 81 ALA A O 1
ATOM 644 N N . ALA A 1 82 ? 9.391 -7.520 -5.314 1.00 97.81 82 ALA A N 1
ATOM 645 C CA . ALA A 1 82 ? 8.147 -8.060 -5.857 1.00 97.81 82 ALA A CA 1
ATOM 646 C C . ALA A 1 82 ? 7.380 -8.887 -4.815 1.00 97.81 82 ALA A C 1
ATOM 648 O O . ALA A 1 82 ? 6.191 -8.658 -4.612 1.00 97.81 82 ALA A O 1
ATOM 649 N N . TRP A 1 83 ? 8.059 -9.785 -4.095 1.00 98.50 83 TRP A N 1
ATOM 650 C CA . TRP A 1 83 ? 7.431 -10.548 -3.012 1.00 98.50 83 TRP A CA 1
ATOM 651 C C . TRP A 1 83 ? 6.961 -9.667 -1.853 1.00 98.50 83 TRP A C 1
ATOM 653 O O . TRP A 1 83 ? 5.875 -9.895 -1.326 1.00 98.50 83 TRP A O 1
ATOM 663 N N . ALA A 1 84 ? 7.725 -8.635 -1.486 1.00 98.44 84 ALA A N 1
ATOM 664 C CA . ALA A 1 84 ? 7.293 -7.666 -0.480 1.00 98.44 84 ALA A CA 1
ATOM 665 C C . ALA A 1 84 ? 6.015 -6.925 -0.913 1.00 98.44 84 ALA A C 1
ATOM 667 O O . ALA A 1 84 ? 5.110 -6.738 -0.101 1.00 98.44 84 ALA A O 1
ATOM 668 N N . ALA A 1 85 ? 5.899 -6.561 -2.194 1.00 98.19 85 ALA A N 1
ATOM 669 C CA . ALA A 1 85 ? 4.689 -5.943 -2.733 1.00 98.19 85 ALA A CA 1
ATOM 670 C C . ALA A 1 85 ? 3.487 -6.906 -2.732 1.00 98.19 85 ALA A C 1
ATOM 672 O O . ALA A 1 85 ? 2.391 -6.498 -2.359 1.00 98.19 85 ALA A O 1
ATOM 673 N N . VAL A 1 86 ? 3.684 -8.189 -3.065 1.00 98.62 86 VAL A N 1
ATOM 674 C CA . VAL A 1 86 ? 2.635 -9.225 -2.953 1.00 98.62 86 VAL A CA 1
ATOM 675 C C . VAL A 1 86 ? 2.164 -9.377 -1.506 1.00 98.62 86 VAL A C 1
ATOM 677 O O . VAL A 1 86 ? 0.962 -9.400 -1.247 1.00 98.62 86 VAL A O 1
ATOM 680 N N . ALA A 1 87 ? 3.096 -9.438 -0.552 1.00 98.62 87 ALA A N 1
ATOM 681 C CA . ALA A 1 87 ? 2.766 -9.527 0.867 1.00 98.62 87 ALA A CA 1
ATOM 682 C C . ALA A 1 87 ? 1.990 -8.291 1.351 1.00 98.62 87 ALA A C 1
ATOM 684 O O . ALA A 1 87 ? 1.002 -8.431 2.070 1.00 98.62 87 ALA A O 1
ATOM 685 N N . ALA A 1 88 ? 2.389 -7.091 0.918 1.00 98.50 88 ALA A N 1
ATOM 686 C CA . ALA A 1 88 ? 1.671 -5.856 1.222 1.00 98.50 88 ALA A CA 1
ATOM 687 C C . ALA A 1 88 ? 0.255 -5.849 0.626 1.00 98.50 88 ALA A C 1
ATOM 689 O O . ALA A 1 88 ? -0.689 -5.465 1.311 1.00 98.50 88 ALA A O 1
ATOM 690 N N . ALA A 1 89 ? 0.084 -6.315 -0.614 1.00 98.44 89 ALA A N 1
ATOM 691 C CA . ALA A 1 89 ? -1.221 -6.421 -1.264 1.00 98.44 89 ALA A CA 1
ATOM 692 C C . ALA A 1 89 ? -2.154 -7.405 -0.541 1.00 98.44 89 ALA A C 1
ATOM 694 O O . ALA A 1 89 ? -3.332 -7.106 -0.331 1.00 98.44 89 ALA A O 1
ATOM 695 N N . ALA A 1 90 ? -1.622 -8.555 -0.118 1.00 98.56 90 ALA A N 1
ATOM 696 C CA . ALA A 1 90 ? -2.357 -9.530 0.682 1.00 98.56 90 ALA A CA 1
ATOM 697 C C . ALA A 1 90 ? -2.757 -8.953 2.049 1.00 98.56 90 ALA A C 1
ATOM 699 O O . ALA A 1 90 ? -3.909 -9.082 2.456 1.00 98.56 90 ALA A O 1
ATOM 700 N N . LEU A 1 91 ? -1.839 -8.257 2.730 1.00 98.62 91 LEU A N 1
ATOM 701 C CA . LEU A 1 91 ? -2.124 -7.575 3.994 1.00 98.62 91 LEU A CA 1
ATOM 702 C C . LEU A 1 91 ? -3.192 -6.485 3.826 1.00 98.62 91 LEU A C 1
ATOM 704 O O . LEU A 1 91 ? -4.100 -6.390 4.647 1.00 98.62 91 LEU A O 1
ATOM 708 N N . PHE A 1 92 ? -3.127 -5.706 2.744 1.00 98.62 92 PHE A N 1
ATOM 709 C CA . PHE A 1 92 ? -4.078 -4.632 2.452 1.00 98.62 92 PHE A CA 1
ATOM 710 C C . PHE A 1 92 ? -5.504 -5.130 2.163 1.00 98.62 92 PHE A C 1
ATOM 712 O O . PHE A 1 92 ? -6.466 -4.376 2.317 1.00 98.62 92 PHE A O 1
ATOM 719 N N . ALA A 1 93 ? -5.682 -6.409 1.818 1.00 98.50 93 ALA A N 1
ATOM 720 C CA . ALA A 1 93 ? -7.018 -6.991 1.716 1.00 98.50 93 ALA A CA 1
ATOM 721 C C . ALA A 1 93 ? -7.777 -6.950 3.058 1.00 98.50 93 ALA A C 1
ATOM 723 O O . ALA A 1 93 ? -9.004 -6.876 3.052 1.00 98.50 93 ALA A O 1
ATOM 724 N N . LEU A 1 94 ? -7.073 -6.940 4.200 1.00 98.56 94 LEU A N 1
ATOM 725 C CA . LEU A 1 94 ? -7.689 -6.848 5.527 1.00 98.56 94 LEU A CA 1
ATOM 726 C C . LEU A 1 94 ? -8.374 -5.494 5.781 1.00 98.56 94 LEU A C 1
ATOM 728 O O . LEU A 1 94 ? -9.575 -5.511 6.042 1.00 98.56 94 LEU A O 1
ATOM 732 N N . PRO A 1 95 ? -7.698 -4.326 5.696 1.00 98.25 95 PRO A N 1
ATOM 733 C CA . PRO A 1 95 ? -8.367 -3.038 5.882 1.00 98.25 95 PRO A CA 1
ATOM 734 C C . PRO A 1 95 ? -9.435 -2.770 4.816 1.00 98.25 95 PRO A C 1
ATOM 736 O O . PRO A 1 95 ? -10.467 -2.186 5.134 1.00 98.25 95 PRO A O 1
ATOM 739 N N . LEU A 1 96 ? -9.248 -3.236 3.575 1.00 97.81 96 LEU A N 1
ATOM 740 C CA . LEU A 1 96 ? -10.275 -3.108 2.536 1.00 97.81 96 LEU A CA 1
ATOM 741 C C . LEU A 1 96 ? -11.513 -3.970 2.836 1.00 97.81 96 LEU A C 1
ATOM 743 O O . LEU A 1 96 ? -12.641 -3.504 2.724 1.00 97.81 96 LEU A O 1
ATOM 747 N N . GLY A 1 97 ? -11.324 -5.219 3.266 1.00 98.12 97 GLY A N 1
ATOM 748 C CA . GLY A 1 97 ? -12.429 -6.071 3.708 1.00 98.12 97 GLY A CA 1
ATOM 749 C C . GLY A 1 97 ? -13.125 -5.511 4.950 1.00 98.12 97 GLY A C 1
ATOM 750 O O . GLY A 1 97 ? -14.352 -5.535 5.036 1.00 98.12 97 GLY A O 1
ATOM 751 N N . PHE A 1 98 ? -12.355 -4.947 5.883 1.00 97.81 98 PHE A N 1
ATOM 752 C CA . PHE A 1 98 ? -12.888 -4.300 7.078 1.00 97.81 98 PHE A CA 1
ATOM 753 C C . PHE A 1 98 ? -13.693 -3.041 6.734 1.00 97.81 98 PHE A C 1
ATOM 755 O O . PHE A 1 98 ? -14.744 -2.833 7.328 1.00 97.81 98 PHE A O 1
ATOM 762 N N . SER A 1 99 ? -13.276 -2.244 5.741 1.00 97.75 99 SER A N 1
ATOM 763 C CA . SER A 1 99 ? -14.035 -1.062 5.305 1.00 97.75 99 SER A CA 1
ATOM 764 C C . SER A 1 99 ? -15.370 -1.443 4.661 1.00 97.75 99 SER A C 1
ATOM 766 O O . SER A 1 99 ? -16.382 -0.794 4.917 1.00 97.75 99 SER A O 1
ATOM 768 N N . ILE A 1 100 ? -15.397 -2.532 3.888 1.00 97.88 100 ILE A N 1
ATOM 769 C CA . ILE A 1 100 ? -16.636 -3.097 3.338 1.00 97.88 100 ILE A CA 1
ATOM 770 C C . ILE A 1 100 ? -17.544 -3.587 4.471 1.00 97.88 100 ILE A C 1
ATOM 772 O O . ILE A 1 100 ? -18.736 -3.294 4.463 1.00 97.88 100 ILE A O 1
ATOM 776 N N . ALA A 1 101 ? -17.000 -4.299 5.462 1.00 97.19 101 ALA A N 1
ATOM 777 C CA . ALA A 1 101 ? -17.773 -4.752 6.618 1.00 97.19 101 ALA A CA 1
ATOM 778 C C . ALA A 1 101 ? -18.361 -3.575 7.414 1.00 97.19 101 ALA A C 1
ATOM 780 O O . ALA A 1 101 ? -19.527 -3.632 7.795 1.00 97.19 101 ALA A O 1
ATOM 781 N N . TYR A 1 102 ? -17.587 -2.502 7.599 1.00 94.88 102 TYR A N 1
ATOM 782 C CA . TYR A 1 102 ? -18.040 -1.259 8.229 1.00 94.88 102 TYR A CA 1
ATOM 783 C C . TYR A 1 102 ? -19.224 -0.649 7.478 1.00 94.88 102 TYR A C 1
ATOM 785 O O . TYR A 1 102 ? -20.224 -0.298 8.088 1.00 94.88 102 TYR A O 1
ATOM 793 N N . TYR A 1 103 ? -19.135 -0.588 6.146 1.00 93.00 103 TYR A N 1
ATOM 794 C CA . TYR A 1 103 ? -20.194 -0.043 5.299 1.00 93.00 103 TYR A CA 1
ATOM 795 C C . TYR A 1 103 ? -21.476 -0.889 5.324 1.00 93.00 103 TYR A C 1
ATOM 797 O O . TYR A 1 103 ? -22.579 -0.356 5.271 1.00 93.00 103 TYR A O 1
ATOM 805 N N . LEU A 1 104 ? -21.345 -2.217 5.381 1.00 96.56 104 LEU A N 1
ATOM 806 C CA . LEU A 1 104 ? -22.487 -3.135 5.334 1.00 96.56 104 LEU A CA 1
ATOM 807 C C . LEU A 1 104 ? -23.145 -3.375 6.699 1.00 96.56 104 LEU A C 1
ATOM 809 O O . LEU A 1 104 ? -24.306 -3.778 6.743 1.00 96.56 104 LEU A O 1
ATOM 813 N N . ALA A 1 105 ? -22.404 -3.215 7.797 1.00 95.50 105 ALA A N 1
ATOM 814 C CA . ALA A 1 105 ? -22.838 -3.630 9.128 1.00 95.50 105 ALA A CA 1
ATOM 815 C C . ALA A 1 105 ? -22.250 -2.745 10.241 1.00 95.50 105 ALA A C 1
ATOM 817 O O . ALA A 1 105 ? -21.691 -3.257 11.213 1.00 95.50 105 ALA A O 1
ATOM 818 N N . GLU A 1 106 ? -22.396 -1.429 10.102 1.00 93.69 106 GLU A N 1
ATOM 819 C CA . GLU A 1 106 ? -21.827 -0.416 10.998 1.00 93.69 106 GLU A CA 1
ATOM 820 C C . GLU A 1 106 ? -22.089 -0.696 12.485 1.00 93.69 106 GLU A C 1
ATOM 822 O O . GLU A 1 106 ? -21.138 -0.864 13.245 1.00 93.69 106 GLU A O 1
ATOM 827 N N . GLU A 1 107 ? -23.352 -0.872 12.895 1.00 93.31 107 GLU A N 1
ATOM 828 C CA . GLU A 1 107 ? -23.718 -1.133 14.300 1.00 93.31 107 GLU A CA 1
ATOM 829 C C . GLU A 1 107 ? -22.997 -2.357 14.883 1.00 93.31 107 GLU A C 1
ATOM 831 O O . GLU A 1 107 ? -22.602 -2.385 16.049 1.00 93.31 107 GLU A O 1
ATOM 836 N N . ARG A 1 108 ? -22.806 -3.396 14.062 1.00 93.88 108 ARG A N 1
ATOM 837 C CA . ARG A 1 108 ? -22.146 -4.632 14.490 1.00 93.88 108 ARG A CA 1
ATOM 838 C C . ARG A 1 108 ? -20.637 -4.463 14.593 1.00 93.88 108 ARG A C 1
ATOM 840 O O . ARG A 1 108 ? -20.026 -5.099 15.450 1.00 93.88 108 ARG A O 1
ATOM 847 N N . VAL A 1 109 ? -20.046 -3.662 13.711 1.00 94.81 109 VAL A N 1
ATOM 848 C CA . VAL A 1 109 ? -18.616 -3.344 13.744 1.00 94.81 109 VAL A CA 1
ATOM 849 C C . VAL A 1 109 ? -18.310 -2.432 14.930 1.00 94.81 109 VAL A C 1
ATOM 851 O O . VAL A 1 109 ? -17.376 -2.721 15.669 1.00 94.81 109 VAL A O 1
ATOM 854 N N . GLU A 1 110 ? -19.128 -1.412 15.183 1.00 93.38 110 GLU A N 1
ATOM 855 C CA . GLU A 1 110 ? -18.985 -0.525 16.349 1.00 93.38 110 GLU A CA 1
ATOM 856 C C . GLU A 1 110 ? -19.273 -1.235 17.679 1.00 93.38 110 GLU A C 1
ATOM 858 O O . GLU A 1 110 ? -18.707 -0.880 18.707 1.00 93.38 110 GLU A O 1
ATOM 863 N N . GLY A 1 111 ? -20.079 -2.301 17.671 1.00 92.50 111 GLY A N 1
ATOM 864 C CA . GLY A 1 111 ? -20.318 -3.148 18.845 1.00 92.50 111 GLY A CA 1
ATOM 865 C C . GLY A 1 111 ? -19.186 -4.128 19.196 1.00 92.50 111 GLY A C 1
ATOM 866 O O . GLY A 1 111 ? -19.347 -4.934 20.117 1.00 92.50 111 GLY A O 1
ATOM 867 N N . LEU A 1 112 ? -18.067 -4.132 18.462 1.00 93.38 112 LEU A N 1
ATOM 868 C CA . LEU A 1 112 ? -16.933 -5.018 18.741 1.00 93.38 112 LEU A CA 1
ATOM 869 C C . LEU A 1 112 ? -16.231 -4.652 20.066 1.00 93.38 112 LEU A C 1
ATOM 871 O O . LEU A 1 112 ? -16.208 -3.494 20.470 1.00 93.38 112 LEU A O 1
ATOM 875 N N . PRO A 1 113 ? -15.572 -5.618 20.739 1.00 94.38 113 PRO A N 1
ATOM 876 C CA . PRO A 1 113 ? -14.845 -5.360 21.990 1.00 94.38 113 PRO A CA 1
ATOM 877 C C . PRO A 1 113 ? -13.559 -4.535 21.802 1.00 94.38 113 PRO A C 1
ATOM 879 O O . PRO A 1 113 ? -12.869 -4.231 22.773 1.00 94.38 113 PRO A O 1
ATOM 882 N N . VAL A 1 114 ? -13.197 -4.227 20.557 1.00 93.81 114 VAL A N 1
ATOM 883 C CA . VAL A 1 114 ? -12.031 -3.428 20.180 1.00 93.81 114 VAL A CA 1
ATOM 884 C C . VAL A 1 114 ? -12.497 -2.254 19.339 1.00 93.81 114 VAL A C 1
ATOM 886 O O . VAL A 1 114 ? -13.404 -2.413 18.532 1.00 93.81 114 VAL A O 1
ATOM 889 N N . ASP A 1 115 ? -11.835 -1.110 19.491 1.00 94.75 115 ASP A N 1
ATOM 890 C CA . ASP A 1 115 ? -12.120 0.103 18.726 1.00 94.75 115 ASP A CA 1
ATOM 891 C C . ASP A 1 115 ? -11.852 -0.116 17.217 1.00 94.75 115 ASP A C 1
ATOM 893 O O . ASP A 1 115 ? -10.683 -0.245 16.815 1.00 94.75 115 ASP A O 1
ATOM 897 N N . PRO A 1 116 ? -12.897 -0.136 16.366 1.00 95.31 116 PRO A N 1
ATOM 898 C CA . PRO A 1 116 ? -12.765 -0.385 14.930 1.00 95.31 116 PRO A CA 1
ATOM 899 C C . PRO A 1 116 ? -11.850 0.604 14.205 1.00 95.31 116 PRO A C 1
ATOM 901 O O . PRO A 1 116 ? -11.116 0.226 13.289 1.00 95.31 116 PRO A O 1
ATOM 904 N N . VAL A 1 117 ? -11.844 1.867 14.63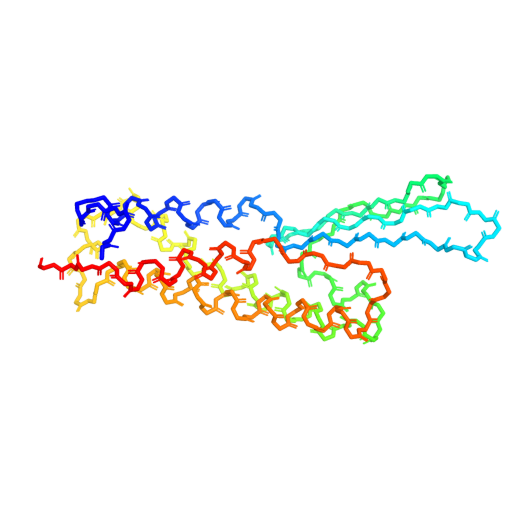4 1.00 95.62 117 VAL A N 1
ATOM 905 C CA . VAL A 1 117 ? -11.025 2.928 14.036 1.00 95.62 117 VAL A CA 1
ATOM 906 C C . VAL A 1 117 ? -9.548 2.679 14.324 1.00 95.62 117 VAL A C 1
ATOM 908 O O . VAL A 1 117 ? -8.713 2.790 13.423 1.00 95.62 117 VAL A O 1
ATOM 911 N N . ARG A 1 118 ? -9.207 2.250 15.547 1.00 96.00 118 ARG A N 1
ATOM 912 C CA . ARG A 1 118 ? -7.828 1.856 15.892 1.00 96.00 118 ARG A CA 1
ATOM 913 C C . ARG A 1 118 ? -7.391 0.596 15.159 1.00 96.00 118 ARG A C 1
ATOM 915 O O . ARG A 1 118 ? -6.235 0.522 14.745 1.00 96.00 118 ARG A O 1
ATOM 922 N N . VAL A 1 119 ? -8.295 -0.368 14.969 1.00 97.50 119 VAL A N 1
ATOM 923 C CA . VAL A 1 119 ? -8.026 -1.562 14.152 1.00 97.50 119 VAL A CA 1
ATOM 924 C C . VAL A 1 119 ? -7.694 -1.153 12.718 1.00 97.50 119 VAL A C 1
ATOM 926 O O . VAL A 1 119 ? -6.641 -1.541 12.211 1.00 97.50 119 VAL A O 1
ATOM 929 N N . MET A 1 120 ? -8.521 -0.310 12.089 1.00 97.88 120 MET A N 1
ATOM 930 C CA . MET A 1 120 ? -8.247 0.205 10.745 1.00 97.88 120 MET A CA 1
ATOM 931 C C . MET A 1 120 ? -6.915 0.959 10.698 1.00 97.88 120 MET A C 1
ATOM 933 O O . MET A 1 120 ? -6.078 0.686 9.839 1.00 97.88 120 MET A O 1
ATOM 937 N N . GLY A 1 121 ? -6.677 1.865 11.650 1.00 97.81 121 GLY A N 1
ATOM 938 C CA . GLY A 1 121 ? -5.436 2.632 11.737 1.00 97.81 121 GLY A CA 1
ATOM 939 C C . GLY A 1 121 ? -4.193 1.747 11.837 1.00 97.81 121 GLY A C 1
ATOM 940 O O . GLY A 1 121 ? -3.217 1.959 11.115 1.00 97.81 121 GLY A O 1
ATOM 941 N N . GLY A 1 122 ? -4.253 0.704 12.667 1.00 98.44 122 GLY A N 1
ATOM 942 C CA . GLY A 1 122 ? -3.191 -0.291 12.801 1.00 98.44 122 GLY A CA 1
ATOM 943 C C . GLY A 1 122 ? -2.945 -1.076 11.512 1.00 98.44 122 GLY A C 1
ATOM 944 O O . GLY A 1 122 ? -1.795 -1.228 11.101 1.00 98.44 122 GLY A O 1
ATOM 945 N N . LEU A 1 123 ? -4.006 -1.524 10.836 1.00 98.56 123 LEU A N 1
ATOM 946 C CA . LEU A 1 123 ? -3.907 -2.251 9.566 1.00 98.56 123 LEU A CA 1
ATOM 947 C C . LEU A 1 123 ? -3.311 -1.389 8.442 1.00 98.56 123 LEU A C 1
ATOM 949 O O . LEU A 1 123 ? -2.437 -1.855 7.703 1.00 98.56 123 LEU A O 1
ATOM 953 N N . LEU A 1 124 ? -3.734 -0.125 8.322 1.00 98.50 124 LEU A N 1
ATOM 954 C CA . LEU A 1 124 ? -3.181 0.810 7.337 1.00 98.50 124 LEU A CA 1
ATOM 955 C C . LEU A 1 124 ? -1.707 1.117 7.633 1.00 98.50 124 LEU A C 1
ATOM 957 O O . LEU A 1 124 ? -0.881 1.051 6.722 1.00 98.50 124 LEU A O 1
ATOM 961 N N . ALA A 1 125 ? -1.349 1.365 8.898 1.00 98.62 125 ALA A N 1
ATOM 962 C CA . ALA A 1 125 ? 0.037 1.601 9.302 1.00 98.62 125 ALA A CA 1
ATOM 963 C C . ALA A 1 125 ? 0.933 0.376 9.045 1.00 98.62 125 ALA A C 1
ATOM 965 O O . ALA A 1 125 ? 2.030 0.516 8.506 1.00 98.62 125 ALA A O 1
ATOM 966 N N . ALA A 1 126 ? 0.458 -0.832 9.361 1.00 98.69 126 ALA A N 1
ATOM 967 C CA . ALA A 1 126 ? 1.178 -2.068 9.063 1.00 98.69 126 ALA A CA 1
ATOM 968 C C . ALA A 1 126 ? 1.396 -2.237 7.552 1.00 98.69 126 ALA A C 1
ATOM 970 O O . ALA A 1 126 ? 2.508 -2.526 7.113 1.00 98.69 126 ALA A O 1
ATOM 971 N N . THR A 1 127 ? 0.368 -1.972 6.742 1.00 98.62 127 THR A N 1
ATOM 972 C CA . THR A 1 127 ? 0.488 -2.008 5.276 1.00 98.62 127 THR A CA 1
ATOM 973 C C . THR A 1 127 ? 1.503 -0.978 4.770 1.00 98.62 127 THR A C 1
ATOM 975 O O . THR A 1 127 ? 2.327 -1.300 3.909 1.00 98.62 127 THR A O 1
ATOM 978 N N . ALA A 1 128 ? 1.501 0.238 5.330 1.00 98.56 128 ALA A N 1
ATOM 979 C CA . ALA A 1 128 ? 2.466 1.284 4.994 1.00 98.56 128 ALA A CA 1
ATOM 980 C C . ALA A 1 128 ? 3.911 0.812 5.201 1.00 98.56 128 ALA A C 1
ATOM 982 O O . ALA A 1 128 ? 4.764 1.043 4.344 1.00 98.56 128 ALA A O 1
ATOM 983 N N . VAL A 1 129 ? 4.178 0.104 6.304 1.00 98.62 129 VAL A N 1
ATOM 984 C CA . VAL A 1 129 ? 5.505 -0.454 6.602 1.00 98.62 129 VAL A CA 1
ATOM 985 C C . VAL A 1 129 ? 5.916 -1.480 5.549 1.00 98.62 129 VAL A C 1
ATOM 987 O O . VAL A 1 129 ? 7.020 -1.383 5.013 1.00 98.62 129 VAL A O 1
ATOM 990 N N . VAL A 1 130 ? 5.046 -2.433 5.200 1.00 98.56 130 VAL A N 1
ATOM 991 C CA . VAL A 1 130 ? 5.398 -3.492 4.234 1.00 98.56 130 VAL A CA 1
ATOM 992 C C . VAL A 1 130 ? 5.627 -2.920 2.829 1.00 98.56 130 VAL A C 1
ATOM 994 O O . VAL A 1 130 ? 6.621 -3.262 2.186 1.00 98.56 130 VAL A O 1
ATOM 997 N N . TYR A 1 131 ? 4.795 -1.982 2.361 1.00 98.44 131 TYR A N 1
ATOM 998 C CA . TYR A 1 131 ? 5.089 -1.281 1.104 1.00 98.44 131 TYR A CA 1
ATOM 999 C C . TYR A 1 131 ? 6.320 -0.369 1.196 1.00 98.44 131 TYR A C 1
ATOM 1001 O O . TYR A 1 131 ? 7.023 -0.182 0.199 1.00 98.44 131 TYR A O 1
ATOM 1009 N N . GLY A 1 132 ? 6.615 0.189 2.371 1.00 98.31 132 GLY A N 1
ATOM 1010 C CA . GLY A 1 132 ? 7.854 0.918 2.633 1.00 98.31 132 GLY A CA 1
ATOM 1011 C C . GLY A 1 132 ? 9.082 0.031 2.425 1.00 98.31 132 GLY A C 1
ATOM 1012 O O . GLY A 1 132 ? 10.019 0.435 1.737 1.00 98.31 132 GLY A O 1
ATOM 1013 N N . VAL A 1 133 ? 9.041 -1.214 2.912 1.00 98.44 133 VAL A N 1
ATOM 1014 C CA . VAL A 1 133 ? 10.078 -2.227 2.652 1.00 98.44 133 VAL A CA 1
ATOM 1015 C C . VAL A 1 133 ? 10.185 -2.531 1.156 1.00 98.44 133 VAL A C 1
ATOM 1017 O O . VAL A 1 133 ? 11.289 -2.512 0.612 1.00 98.44 133 VAL A O 1
ATOM 1020 N N . ALA A 1 134 ? 9.063 -2.743 0.461 1.00 98.12 134 ALA A N 1
ATOM 1021 C CA . ALA A 1 134 ? 9.071 -2.963 -0.989 1.00 98.12 134 ALA A CA 1
ATOM 1022 C C . ALA A 1 134 ? 9.707 -1.780 -1.746 1.00 98.12 134 ALA A C 1
ATOM 1024 O O . ALA A 1 134 ? 10.522 -1.983 -2.645 1.00 98.12 134 ALA A O 1
ATOM 1025 N N . THR A 1 135 ? 9.397 -0.545 -1.343 1.00 97.94 135 THR A N 1
ATOM 1026 C CA . THR A 1 135 ? 9.977 0.681 -1.917 1.00 97.94 135 THR A CA 1
ATOM 1027 C C . THR A 1 135 ? 11.481 0.765 -1.659 1.00 97.94 135 THR A C 1
ATOM 1029 O O . THR A 1 135 ? 12.244 1.041 -2.584 1.00 97.94 135 THR A O 1
ATOM 1032 N N . ALA A 1 136 ? 11.928 0.482 -0.434 1.00 97.94 136 ALA A N 1
ATOM 1033 C CA . ALA A 1 136 ? 13.346 0.490 -0.087 1.00 97.94 136 ALA A CA 1
ATOM 1034 C C . ALA A 1 136 ? 14.140 -0.530 -0.917 1.00 97.94 136 ALA A C 1
ATOM 1036 O O . ALA A 1 136 ? 15.202 -0.203 -1.445 1.00 97.94 136 ALA A O 1
ATOM 1037 N N . LEU A 1 137 ? 13.596 -1.736 -1.106 1.00 98.06 137 LEU A N 1
ATOM 1038 C CA . LEU A 1 137 ? 14.200 -2.759 -1.962 1.00 98.06 137 LEU A CA 1
ATOM 1039 C C . LEU A 1 137 ? 14.240 -2.328 -3.436 1.00 98.06 137 LEU A C 1
ATOM 1041 O O . LEU A 1 137 ? 15.222 -2.600 -4.128 1.00 98.06 137 LEU A O 1
ATOM 1045 N N . LEU A 1 138 ? 13.215 -1.619 -3.926 1.00 96.88 138 LEU A N 1
ATOM 1046 C CA . LEU A 1 138 ? 13.241 -1.041 -5.273 1.00 96.88 138 LEU A CA 1
ATOM 1047 C C . LEU A 1 138 ? 14.355 -0.002 -5.420 1.00 96.88 138 LEU A C 1
ATOM 1049 O O . LEU A 1 138 ? 15.074 -0.057 -6.410 1.00 96.88 138 LEU A O 1
ATOM 1053 N N . TRP A 1 139 ? 14.548 0.895 -4.452 1.00 97.06 139 TRP A N 1
ATOM 1054 C CA . TRP A 1 139 ? 15.657 1.857 -4.495 1.00 97.06 139 TRP A CA 1
ATOM 1055 C C . TRP A 1 139 ? 17.034 1.191 -4.474 1.00 97.06 139 TRP A C 1
ATOM 1057 O O . TRP A 1 139 ? 17.961 1.697 -5.098 1.00 97.06 139 TRP A O 1
ATOM 1067 N N . GLN A 1 140 ? 17.173 0.060 -3.781 1.00 96.56 140 GLN A N 1
ATOM 1068 C CA . GLN A 1 140 ? 18.442 -0.666 -3.699 1.00 96.56 140 GLN A CA 1
ATOM 1069 C C . GLN A 1 140 ? 18.765 -1.464 -4.966 1.00 96.56 140 GLN A C 1
ATOM 1071 O O . GLN A 1 140 ? 19.936 -1.622 -5.308 1.00 96.56 140 GLN A O 1
ATOM 1076 N N . HIS A 1 141 ? 17.750 -2.006 -5.645 1.00 95.25 141 HIS A N 1
ATOM 1077 C CA . HIS A 1 141 ? 17.963 -3.034 -6.671 1.00 95.25 141 HIS A CA 1
ATOM 1078 C C . HIS A 1 141 ? 17.426 -2.688 -8.060 1.00 95.25 141 HIS A C 1
ATOM 1080 O O . HIS A 1 141 ? 17.760 -3.378 -9.025 1.00 95.25 141 HIS A O 1
ATOM 1086 N N . LYS A 1 142 ? 16.595 -1.650 -8.200 1.00 92.56 142 LYS A N 1
ATOM 1087 C CA . LYS A 1 142 ? 16.007 -1.239 -9.478 1.00 92.56 142 LYS A CA 1
ATOM 1088 C C . LYS A 1 142 ? 16.538 0.134 -9.883 1.00 92.56 142 LYS A C 1
ATOM 1090 O O . LYS A 1 142 ? 16.430 1.097 -9.136 1.00 92.56 142 LYS A O 1
ATOM 1095 N N . ALA A 1 143 ? 17.060 0.230 -11.104 1.00 90.81 143 ALA A N 1
ATOM 1096 C CA . ALA A 1 143 ? 17.445 1.510 -11.683 1.00 90.81 143 ALA A CA 1
ATOM 1097 C C . ALA A 1 143 ? 16.223 2.418 -11.925 1.00 90.81 143 ALA A C 1
ATOM 1099 O O . ALA A 1 143 ? 15.123 1.940 -12.222 1.00 90.81 143 ALA A O 1
ATOM 1100 N N . GLY A 1 144 ? 16.454 3.729 -11.871 1.00 91.19 144 GLY A N 1
ATOM 1101 C CA . GLY A 1 144 ? 15.432 4.756 -12.065 1.00 91.19 144 GLY A CA 1
ATOM 1102 C C . GLY A 1 144 ? 14.930 5.358 -10.754 1.00 91.19 144 GLY A C 1
ATOM 1103 O O . GLY A 1 144 ? 15.266 4.910 -9.659 1.00 91.19 144 GLY A O 1
ATOM 1104 N N . LEU A 1 145 ? 14.114 6.400 -10.872 1.00 94.44 145 LEU A N 1
ATOM 1105 C CA . LEU A 1 145 ? 13.502 7.069 -9.732 1.00 94.44 145 LEU A CA 1
ATOM 1106 C C . LEU A 1 145 ? 12.210 6.345 -9.365 1.00 94.44 145 LEU A C 1
ATOM 1108 O O . LEU A 1 145 ? 11.297 6.264 -10.182 1.00 94.44 145 LEU A O 1
ATOM 1112 N N . THR A 1 146 ? 12.128 5.842 -8.135 1.00 96.69 146 THR A N 1
ATOM 1113 C CA . THR A 1 146 ? 10.899 5.259 -7.585 1.00 96.69 146 THR A CA 1
ATOM 1114 C C . THR A 1 146 ? 10.296 6.205 -6.553 1.00 96.69 146 THR A C 1
ATOM 1116 O O . THR A 1 146 ? 10.972 6.584 -5.601 1.00 96.69 146 THR A O 1
ATOM 1119 N N . LEU A 1 147 ? 9.034 6.583 -6.733 1.00 97.12 147 LEU A N 1
ATOM 1120 C CA . LEU A 1 147 ? 8.276 7.421 -5.811 1.00 97.12 147 LEU A CA 1
ATOM 1121 C C . LEU A 1 147 ? 7.275 6.548 -5.037 1.00 97.12 147 LEU A C 1
ATOM 1123 O O . LEU A 1 147 ? 6.433 5.908 -5.677 1.00 97.12 147 LEU A O 1
ATOM 1127 N N . PRO A 1 148 ? 7.346 6.496 -3.695 1.00 96.69 148 PRO A N 1
ATOM 1128 C CA . PRO A 1 148 ? 6.300 5.894 -2.880 1.00 96.69 148 PRO A CA 1
ATOM 1129 C C . PRO A 1 148 ? 5.109 6.846 -2.820 1.00 96.69 148 PRO A C 1
ATOM 1131 O O . PRO A 1 148 ? 5.235 7.966 -2.333 1.00 96.69 148 PRO A O 1
ATOM 1134 N N . VAL A 1 149 ? 3.957 6.404 -3.314 1.00 96.25 149 VAL A N 1
ATOM 1135 C CA . VAL A 1 149 ? 2.730 7.208 -3.299 1.00 96.25 149 VAL A CA 1
ATOM 1136 C C . VAL A 1 149 ? 1.828 6.715 -2.172 1.00 96.25 149 VAL A C 1
ATOM 1138 O O . VAL A 1 149 ? 1.906 7.263 -1.072 1.00 96.25 149 VAL A O 1
ATOM 1141 N N . SER A 1 150 ? 1.048 5.644 -2.370 1.00 93.25 150 SER A N 1
ATOM 1142 C CA . SER A 1 150 ? 0.139 5.141 -1.323 1.00 93.25 150 SER A CA 1
ATOM 1143 C C . SER A 1 150 ? 0.789 4.837 0.040 1.00 93.25 150 SER A C 1
ATOM 1145 O O . SER A 1 150 ? 0.115 5.082 1.033 1.00 93.25 150 SER A O 1
ATOM 1147 N N . PRO A 1 151 ? 2.065 4.406 0.180 1.00 95.94 151 PRO A N 1
ATOM 1148 C CA . PRO A 1 151 ? 2.650 4.131 1.497 1.00 95.94 151 PRO A CA 1
ATOM 1149 C C . PRO A 1 151 ? 2.730 5.371 2.389 1.00 95.94 151 PRO A C 1
ATOM 1151 O O . PRO A 1 151 ? 2.567 5.266 3.603 1.00 95.94 151 PRO A O 1
ATOM 1154 N N . LEU A 1 152 ? 2.928 6.553 1.795 1.00 97.12 152 LEU A N 1
ATOM 1155 C CA . LEU A 1 152 ? 2.920 7.816 2.533 1.00 97.12 152 LEU A CA 1
ATOM 1156 C C . LEU A 1 152 ? 1.511 8.137 3.043 1.00 97.12 152 LEU A C 1
ATOM 1158 O O . LEU A 1 152 ? 1.343 8.483 4.210 1.00 97.12 152 LEU A O 1
ATOM 1162 N N . PHE A 1 153 ? 0.497 7.957 2.195 1.00 96.88 153 PHE A N 1
ATOM 1163 C CA . PHE A 1 153 ? -0.905 8.149 2.572 1.00 96.88 153 PHE A CA 1
ATOM 1164 C C . PHE A 1 153 ? -1.357 7.131 3.623 1.00 96.88 153 PHE A C 1
ATOM 1166 O O . PHE A 1 153 ? -1.932 7.521 4.632 1.00 96.88 153 PHE A O 1
ATOM 1173 N N . LEU A 1 154 ? -1.025 5.851 3.446 1.00 98.19 154 LEU A N 1
ATOM 1174 C CA . LEU A 1 154 ? -1.294 4.780 4.407 1.00 98.19 154 LEU A CA 1
ATOM 1175 C C . LEU A 1 154 ? -0.692 5.087 5.783 1.00 98.19 154 LEU A C 1
ATOM 1177 O O . LEU A 1 154 ? -1.357 4.884 6.796 1.00 98.19 154 LEU A O 1
ATOM 1181 N N . ALA A 1 155 ? 0.541 5.604 5.832 1.00 97.94 155 ALA A N 1
ATOM 1182 C CA . ALA A 1 155 ? 1.177 6.002 7.084 1.00 97.94 155 ALA A CA 1
ATOM 1183 C C . ALA A 1 155 ? 0.453 7.186 7.737 1.00 97.94 155 ALA A C 1
ATOM 1185 O O . ALA A 1 155 ? 0.171 7.145 8.934 1.00 97.94 155 ALA A O 1
ATOM 1186 N N . VAL A 1 156 ? 0.121 8.221 6.958 1.00 97.31 156 VAL A N 1
ATOM 1187 C CA . VAL A 1 156 ? -0.608 9.400 7.450 1.00 97.31 156 VAL A CA 1
ATOM 1188 C C . VAL A 1 156 ? -1.983 9.001 7.977 1.00 97.31 156 VAL A C 1
ATOM 1190 O O . VAL A 1 156 ? -2.303 9.317 9.122 1.00 97.31 156 VAL A O 1
ATOM 1193 N N . PHE A 1 157 ? -2.776 8.265 7.199 1.00 97.38 157 PHE A N 1
ATOM 1194 C CA . PHE A 1 157 ? -4.092 7.789 7.618 1.00 97.38 157 PHE A CA 1
ATOM 1195 C C . PHE A 1 157 ? -4.000 6.860 8.826 1.00 97.38 157 PHE A C 1
ATOM 1197 O O . PHE A 1 157 ? -4.696 7.081 9.811 1.00 97.38 157 PHE A O 1
ATOM 1204 N N . GLY A 1 158 ? -3.091 5.883 8.806 1.00 97.25 158 GLY A N 1
ATOM 1205 C CA . GLY A 1 158 ? -2.885 4.965 9.923 1.00 97.25 158 GLY A CA 1
ATOM 1206 C C . GLY A 1 158 ? -2.572 5.692 11.230 1.00 97.25 158 GLY A C 1
ATOM 1207 O O . GLY A 1 158 ? -3.244 5.482 12.238 1.00 97.25 158 GLY A O 1
ATOM 1208 N N . VAL A 1 159 ? -1.604 6.615 11.211 1.00 96.69 159 VAL A N 1
ATOM 1209 C CA . VAL A 1 159 ? -1.238 7.423 12.387 1.00 96.69 159 VAL A CA 1
ATOM 1210 C C . VAL A 1 159 ? -2.379 8.340 12.822 1.00 96.69 159 VAL A C 1
ATOM 1212 O O . VAL A 1 159 ? -2.574 8.527 14.021 1.00 96.69 159 VAL A O 1
ATOM 1215 N N . THR A 1 160 ? -3.128 8.905 11.876 1.00 95.50 160 THR A N 1
ATOM 1216 C CA . THR A 1 160 ? -4.257 9.795 12.175 1.00 95.50 160 THR A CA 1
ATOM 1217 C C . THR A 1 160 ? -5.353 9.034 12.912 1.00 95.50 160 THR A C 1
ATOM 1219 O O . THR A 1 160 ? -5.735 9.4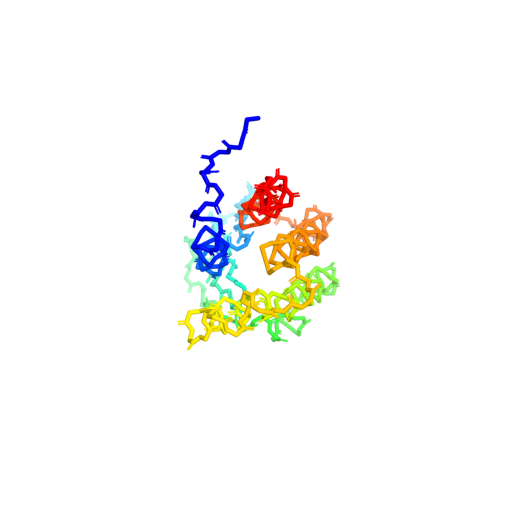43 14.004 1.00 95.50 160 THR A O 1
ATOM 1222 N N . LEU A 1 161 ? -5.782 7.883 12.384 1.00 95.50 161 LEU A N 1
ATOM 1223 C CA . LEU A 1 161 ? -6.809 7.037 13.000 1.00 95.50 161 LEU A CA 1
ATOM 1224 C C . LEU A 1 161 ? -6.378 6.517 14.378 1.00 95.50 161 LEU A C 1
ATOM 1226 O O . LEU A 1 161 ? -7.173 6.511 15.312 1.00 95.50 161 LEU A O 1
ATOM 1230 N N . LEU A 1 162 ? -5.103 6.155 14.549 1.00 95.62 162 LEU A N 1
ATOM 1231 C CA . LEU A 1 162 ? -4.568 5.712 15.844 1.00 95.62 162 LEU A CA 1
ATOM 1232 C C . LEU A 1 162 ? -4.512 6.819 16.908 1.00 95.62 162 LEU A C 1
ATOM 1234 O O . LEU A 1 162 ? -4.410 6.512 18.096 1.00 95.62 162 LEU A O 1
ATOM 1238 N N . ARG A 1 163 ? -4.529 8.092 16.499 1.00 93.38 163 ARG A N 1
ATOM 1239 C CA . ARG A 1 163 ? -4.439 9.256 17.392 1.00 93.38 163 ARG A CA 1
ATOM 1240 C C . ARG A 1 163 ? -5.780 9.930 17.662 1.00 93.38 163 ARG A C 1
ATOM 1242 O O . ARG A 1 163 ? -5.807 10.846 18.479 1.00 93.38 163 ARG A O 1
ATOM 1249 N N . ILE A 1 164 ? -6.857 9.524 16.991 1.00 90.31 164 ILE A N 1
ATOM 1250 C CA . ILE A 1 164 ? -8.189 10.056 17.277 1.00 90.31 164 ILE A CA 1
ATOM 1251 C C . ILE A 1 164 ? -8.596 9.637 18.693 1.00 90.31 164 ILE A C 1
ATOM 1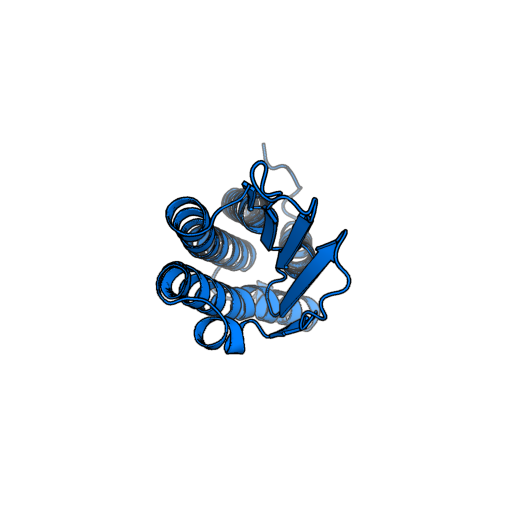253 O O . ILE A 1 164 ? -8.504 8.469 19.081 1.00 90.31 164 ILE A O 1
ATOM 1257 N N . GLU A 1 165 ? -9.027 10.619 19.478 1.00 84.06 165 GLU A N 1
ATOM 1258 C CA . GLU A 1 165 ? -9.622 10.390 20.788 1.00 84.06 165 GLU A CA 1
ATOM 1259 C C . GLU A 1 165 ? -11.052 9.880 20.580 1.00 84.06 165 GLU A C 1
ATOM 1261 O O . GLU A 1 165 ? -11.886 10.563 19.987 1.00 84.06 165 GLU A O 1
ATOM 1266 N N . ARG A 1 166 ? -11.317 8.653 21.041 1.00 76.75 166 ARG A N 1
ATOM 1267 C CA . ARG A 1 166 ? -12.659 8.068 21.111 1.00 76.75 166 ARG A CA 1
ATOM 1268 C C . ARG A 1 166 ? -12.990 7.874 22.589 1.00 76.75 166 ARG A C 1
ATOM 1270 O O . ARG A 1 166 ? -12.221 7.220 23.296 1.00 76.75 166 ARG A O 1
ATOM 1277 N N . THR A 1 167 ? -14.050 8.538 23.042 1.00 59.72 167 THR A N 1
ATOM 1278 C CA . THR A 1 167 ? -14.581 8.515 24.417 1.00 59.72 167 THR A CA 1
ATOM 1279 C C . THR A 1 167 ? -15.753 7.568 24.529 1.00 59.72 167 THR A C 1
ATOM 1281 O O . THR A 1 167 ? -16.602 7.638 23.614 1.00 59.72 167 THR A O 1
#

Sequence (167 aa):
MAWVDSEYAGELAVVSAWLSALLPWSLTVLSPSQSSESFTFVIIRYTYFQFQFLLGSNLAVESFLWIADLPGFVTPQVRSAAWAAVAAAALFALPLGFSIAYYLAEERVEGLPVDPVRVMGGLLAATAVVYGVATALLWQHKAGLTLPVSPLFLAVFGVTLLRIERT